Protein AF-A0A7C7RPW0-F1 (afdb_monomer)

Foldseek 3Di:
DDDDDDPDDDDDDDPVVPDDVVVVVVVVVCVVLLVVLLVVVCVVQVVQDKDKPVRSCVSPVVSVVSVVVCVVVVWDKDWDDPDPPIIIIHTDD

Sequence (93 aa):
MGRDIEKKGRIMTDLTPYLEDDHIRVFLAERERFNRKAKQILEILKDGDWHTNIELSKITIRYGARLYELRKAGLRIDKAYLGEGVWAYRLIR

Radius of gyration: 19.02 Å; Cα contacts (8 Å, |Δi|>4): 79; chains: 1; bounding box: 34×38×52 Å

Mean predicted aligned error: 11.62 Å

Nearest PDB structures (foldseek):
  6jmi-assembly2_C  TM=6.169E-01  e=5.294E-01  Mycobacterium tuberculosis H37Rv
  2bby-assembly1_A  TM=5.903E-01  e=7.840E-01  Homo sapiens
  7zw0-assembly1_sh  TM=4.813E-01  e=2.719E+00  Saccharomyces cerevisiae W303
  8tpn-assembly1_A  TM=5.257E-01  e=3.099E+00  Fusarium vanettenii 77-13-4
  6qmb-assembly1_A  TM=5.177E-01  e=6.796E+00  Fusarium vanettenii 77-13-4

Solvent-accessible surface area (backbone atoms only — not comparable to full-atom values): 5739 Å² total; per-residue (Å²): 140,78,90,82,89,76,90,70,91,73,78,98,75,84,71,76,91,75,60,57,71,63,59,56,50,50,51,52,52,46,53,50,52,53,50,52,51,34,50,54,53,49,63,60,29,65,79,50,50,77,44,38,52,70,63,45,37,75,80,35,86,62,38,69,63,32,55,50,50,45,39,74,74,71,47,47,66,51,76,46,80,76,53,98,91,41,36,30,34,23,44,54,132

Secondary structure (DSSP, 8-state):
---------------TTS--HHHHHHHHHHHHHHHHHHHHHHHHHTT---EEHHHHHHH-TTHHHHHHHHHHTT-EEEEEEEETTEEEEEEE-

Structure (mmCIF, N/CA/C/O backbone):
data_AF-A0A7C7RPW0-F1
#
_entry.id   AF-A0A7C7RPW0-F1
#
loop_
_atom_site.group_PDB
_atom_site.id
_atom_site.type_symbol
_atom_site.label_atom_id
_atom_site.label_alt_id
_atom_site.label_comp_id
_atom_site.label_asym_id
_atom_site.label_entity_id
_atom_site.label_seq_id
_atom_site.pdbx_PDB_ins_code
_atom_site.Cartn_x
_atom_site.Cartn_y
_atom_site.Cartn_z
_atom_site.occupancy
_atom_site.B_iso_or_equiv
_atom_site.auth_seq_id
_atom_site.auth_comp_id
_atom_site.auth_asym_id
_atom_site.auth_atom_id
_atom_site.pdbx_PDB_model_num
ATOM 1 N N . MET A 1 1 ? 24.022 -5.263 40.873 1.00 39.38 1 MET A N 1
ATOM 2 C CA . MET A 1 1 ? 23.148 -6.451 40.724 1.00 39.38 1 MET A CA 1
ATOM 3 C C . MET A 1 1 ? 21.808 -6.088 41.335 1.00 39.38 1 MET A C 1
ATOM 5 O O . MET A 1 1 ? 21.831 -5.651 42.466 1.00 39.38 1 MET A O 1
ATOM 9 N N . GLY A 1 2 ? 20.647 -6.136 40.697 1.00 38.78 2 GLY A N 1
ATOM 10 C CA . GLY A 1 2 ? 20.239 -6.371 39.317 1.00 38.78 2 GLY A CA 1
ATOM 11 C C . GLY A 1 2 ? 18.996 -5.498 39.067 1.00 38.78 2 GLY A C 1
ATOM 12 O O . GLY A 1 2 ? 18.380 -5.013 40.011 1.00 38.78 2 GLY A O 1
ATOM 13 N N . ARG A 1 3 ? 18.701 -5.199 37.801 1.00 39.19 3 ARG A N 1
ATOM 14 C CA . ARG A 1 3 ? 17.563 -4.360 37.406 1.00 39.19 3 ARG A CA 1
ATOM 15 C C . ARG A 1 3 ? 16.297 -5.211 37.405 1.00 39.19 3 ARG A C 1
ATOM 17 O O . ARG A 1 3 ? 16.177 -6.076 36.543 1.00 39.19 3 ARG A O 1
ATOM 24 N N . ASP A 1 4 ? 15.385 -4.931 38.328 1.00 41.38 4 ASP A N 1
ATOM 25 C CA . ASP A 1 4 ? 14.028 -5.466 38.294 1.00 41.38 4 ASP A CA 1
ATOM 26 C C . ASP A 1 4 ? 13.147 -4.676 37.324 1.00 41.38 4 ASP A C 1
ATOM 28 O O . ASP A 1 4 ? 13.208 -3.449 37.202 1.00 41.38 4 ASP A O 1
ATOM 32 N N . ILE A 1 5 ? 12.373 -5.447 36.573 1.00 49.81 5 ILE A N 1
ATOM 33 C CA . ILE A 1 5 ? 11.573 -5.056 35.425 1.00 49.81 5 ILE A CA 1
ATOM 34 C C . ILE A 1 5 ? 10.156 -4.770 35.929 1.00 49.81 5 ILE A C 1
ATOM 36 O O . ILE A 1 5 ? 9.396 -5.693 36.185 1.00 49.81 5 ILE A O 1
ATOM 40 N N . GLU A 1 6 ? 9.758 -3.501 36.001 1.00 41.47 6 GLU A N 1
ATOM 41 C CA . GLU A 1 6 ? 8.340 -3.121 36.068 1.00 41.47 6 GLU A CA 1
ATOM 42 C C . GLU A 1 6 ? 8.080 -1.918 35.152 1.00 41.47 6 GLU A C 1
ATOM 44 O O . GLU A 1 6 ? 8.085 -0.763 35.575 1.00 41.47 6 GLU A O 1
ATOM 49 N N . LYS A 1 7 ? 7.801 -2.164 33.865 1.00 45.59 7 LYS A N 1
ATOM 50 C CA . LYS A 1 7 ? 7.075 -1.179 33.047 1.00 45.59 7 LYS A CA 1
ATOM 51 C C . LYS A 1 7 ? 5.577 -1.415 33.209 1.00 45.59 7 LYS A C 1
ATOM 53 O O . LYS A 1 7 ? 4.935 -2.065 32.390 1.00 45.59 7 LYS A O 1
ATOM 58 N N . LYS A 1 8 ? 5.050 -0.868 34.306 1.00 41.38 8 LYS A N 1
ATOM 59 C CA . LYS A 1 8 ? 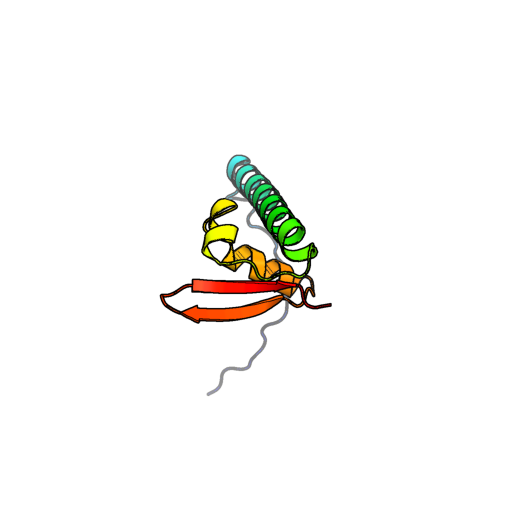3.619 -0.667 34.548 1.00 41.38 8 LYS A CA 1
ATOM 60 C C . LYS A 1 8 ? 3.049 0.285 33.497 1.00 41.38 8 LYS A C 1
ATOM 62 O O . LYS A 1 8 ? 3.621 1.341 33.230 1.00 41.38 8 LYS A O 1
ATOM 67 N N . GLY A 1 9 ? 1.900 -0.077 32.930 1.00 50.16 9 GLY A N 1
ATOM 68 C CA . GLY A 1 9 ? 1.074 0.856 32.179 1.00 50.16 9 GLY A CA 1
ATOM 69 C C . GLY A 1 9 ? 0.731 2.071 33.042 1.00 50.16 9 GLY A C 1
ATOM 70 O O . GLY A 1 9 ? 0.183 1.933 34.134 1.00 50.16 9 GLY A O 1
ATOM 71 N N . ARG A 1 10 ? 1.059 3.265 32.544 1.00 41.72 10 ARG A N 1
ATOM 72 C CA . ARG A 1 10 ? 0.528 4.535 33.041 1.00 41.72 10 ARG A CA 1
ATOM 73 C C . ARG A 1 10 ? 0.445 5.528 31.883 1.00 41.72 10 ARG A C 1
ATOM 75 O O . ARG A 1 10 ? 1.440 6.094 31.458 1.00 41.72 10 ARG A O 1
ATOM 82 N N . ILE A 1 11 ? -0.755 5.573 31.313 1.00 45.38 11 ILE A N 1
ATOM 83 C CA . ILE A 1 11 ? -1.542 6.764 30.974 1.00 45.38 11 ILE A CA 1
ATOM 84 C C . ILE A 1 11 ? -0.750 7.963 30.418 1.00 45.38 11 ILE A C 1
ATOM 86 O O . ILE A 1 11 ? -0.020 8.643 31.133 1.00 45.38 11 ILE A O 1
ATOM 90 N N . MET A 1 12 ? -1.020 8.253 29.138 1.00 50.59 12 MET A N 1
ATOM 91 C CA . MET A 1 12 ? -0.988 9.597 28.553 1.00 50.59 12 MET A CA 1
ATOM 92 C C . MET A 1 12 ? -1.709 10.576 29.483 1.00 50.59 12 MET A C 1
ATOM 94 O O . MET A 1 12 ? -2.935 10.625 29.474 1.00 50.59 12 MET A O 1
ATOM 98 N N . THR A 1 13 ? -0.979 11.373 30.247 1.00 52.38 13 THR A N 1
ATOM 99 C CA . THR A 1 13 ? -1.545 12.570 30.867 1.00 52.38 13 THR A CA 1
ATOM 100 C C . THR A 1 13 ? -0.504 13.669 30.832 1.00 52.38 13 THR A C 1
ATOM 102 O O . THR A 1 13 ? 0.560 13.539 31.429 1.00 52.38 13 THR A O 1
ATOM 105 N N . ASP A 1 14 ? -0.897 14.733 30.136 1.00 52.94 14 ASP A N 1
ATOM 106 C CA . ASP A 1 14 ? -0.371 16.091 30.211 1.00 52.94 14 ASP A CA 1
ATOM 107 C C . ASP A 1 14 ? 0.818 16.463 29.297 1.00 52.94 14 ASP A C 1
ATOM 109 O O . ASP A 1 14 ? 1.939 16.710 29.730 1.00 52.94 14 ASP A O 1
ATOM 113 N N . LEU A 1 15 ? 0.537 16.555 27.988 1.00 52.03 15 LEU A N 1
ATOM 114 C CA . LEU A 1 15 ? 1.315 17.379 27.039 1.00 52.03 15 LEU A CA 1
ATOM 115 C C . LEU A 1 15 ? 0.674 18.764 26.829 1.00 52.03 15 LEU A C 1
ATOM 117 O O . LEU A 1 15 ? 1.005 19.478 25.882 1.00 52.03 15 LEU A O 1
ATOM 121 N N . THR A 1 16 ? -0.251 19.149 27.705 1.00 51.75 16 THR A N 1
ATOM 122 C CA . THR A 1 16 ? -1.063 20.358 27.572 1.00 51.75 16 THR A CA 1
ATOM 123 C C . THR A 1 16 ? -0.303 21.697 27.672 1.00 51.75 16 THR A C 1
ATOM 125 O O . THR A 1 16 ? -0.912 22.692 27.292 1.00 51.75 16 THR A O 1
ATOM 128 N N . PRO A 1 17 ? 0.999 21.803 28.043 1.00 50.53 17 PRO A N 1
ATOM 129 C CA . PRO A 1 17 ? 1.701 23.088 27.934 1.00 50.53 17 PRO A CA 1
ATOM 130 C C . PRO A 1 17 ? 2.307 23.387 26.549 1.00 50.53 17 PRO A C 1
ATOM 132 O O . PRO A 1 17 ? 2.762 24.506 26.342 1.00 50.53 17 PRO A O 1
ATOM 135 N N . TYR A 1 18 ? 2.357 22.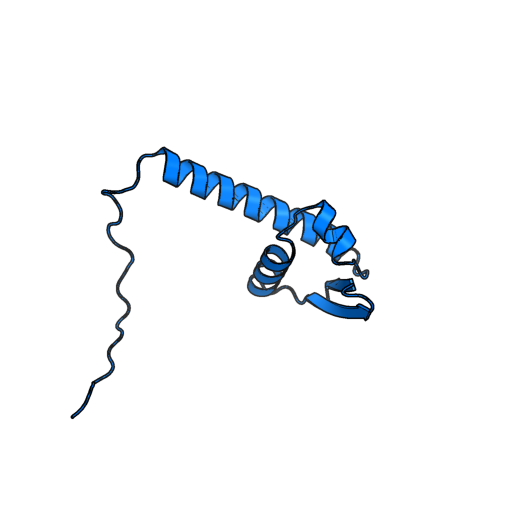427 25.610 1.00 50.94 18 TYR A N 1
ATOM 136 C CA . TYR A 1 18 ? 3.078 22.581 24.324 1.00 50.94 18 TYR A CA 1
ATOM 137 C C . TYR A 1 18 ? 2.185 22.584 23.076 1.00 50.94 18 TYR A C 1
ATOM 139 O O . TYR A 1 18 ? 2.683 22.509 21.952 1.00 50.94 18 TYR A O 1
ATOM 147 N N . LEU A 1 19 ? 0.867 22.614 23.251 1.00 49.81 19 LEU A N 1
ATOM 148 C CA . LEU A 1 19 ? -0.080 22.513 22.149 1.00 49.81 19 LEU A CA 1
ATOM 149 C C . LEU A 1 19 ? -0.760 23.861 21.940 1.00 49.81 19 LEU A C 1
ATOM 151 O O . LEU A 1 19 ? -1.885 24.078 22.379 1.00 49.81 19 LEU A O 1
ATOM 155 N N . GLU A 1 20 ? -0.073 24.759 21.240 1.00 57.12 20 GLU A N 1
ATOM 156 C CA . GLU A 1 20 ? -0.784 25.781 20.479 1.00 57.12 20 GLU A CA 1
ATOM 157 C C . GLU A 1 20 ? -1.766 25.064 19.533 1.00 57.12 20 GLU A C 1
ATOM 159 O O . GLU A 1 20 ? -1.421 24.047 18.917 1.00 57.12 20 GLU A O 1
ATOM 164 N N . ASP A 1 21 ? -3.004 25.563 19.456 1.00 59.38 21 ASP A N 1
ATOM 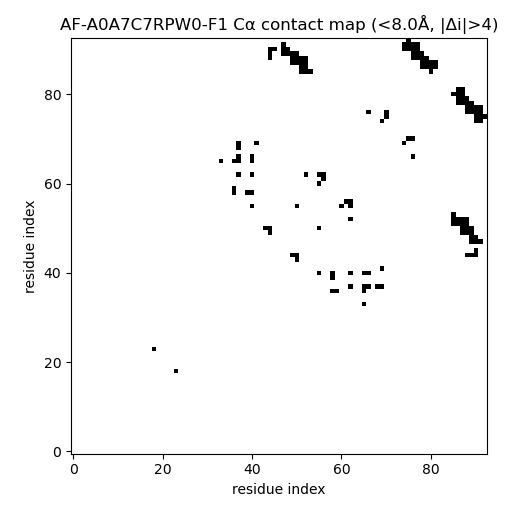165 C CA . ASP A 1 21 ? -4.135 24.969 18.723 1.00 59.38 21 ASP A CA 1
ATOM 166 C C . ASP A 1 21 ? -3.778 24.516 17.295 1.00 59.38 21 ASP A C 1
ATOM 168 O O . ASP A 1 21 ? -4.346 23.554 16.767 1.00 59.38 21 ASP A O 1
ATOM 172 N N . ASP A 1 22 ? -2.798 25.164 16.671 1.00 61.41 22 ASP A N 1
ATOM 173 C CA . ASP A 1 22 ? -2.347 24.873 15.317 1.00 61.41 22 ASP A CA 1
ATOM 174 C C . ASP A 1 22 ? -1.644 23.518 15.182 1.00 61.41 22 ASP A C 1
ATOM 176 O O . ASP A 1 22 ? -1.853 22.829 14.184 1.00 61.41 22 ASP A O 1
ATOM 180 N N . HIS A 1 23 ? -0.896 23.049 16.183 1.00 60.91 23 HIS A N 1
ATOM 181 C CA . HIS A 1 23 ? -0.230 21.741 16.106 1.00 60.91 23 HIS A CA 1
ATOM 182 C C . HIS A 1 23 ? -1.235 20.589 16.191 1.00 60.91 23 HIS A C 1
ATOM 184 O O . HIS A 1 23 ? -1.124 19.608 15.450 1.00 60.91 23 HIS A O 1
ATOM 190 N N . ILE A 1 24 ? -2.256 20.720 17.048 1.00 66.44 24 ILE A N 1
ATOM 191 C CA . ILE A 1 24 ? -3.354 19.748 17.126 1.00 66.44 24 ILE A CA 1
ATOM 192 C C . ILE A 1 24 ? -4.147 19.762 15.818 1.00 66.44 24 ILE A C 1
ATOM 194 O O . ILE A 1 24 ? -4.441 18.698 15.272 1.00 66.44 24 ILE A O 1
ATOM 198 N N . ARG A 1 25 ? -4.464 20.942 15.273 1.00 63.09 25 ARG A N 1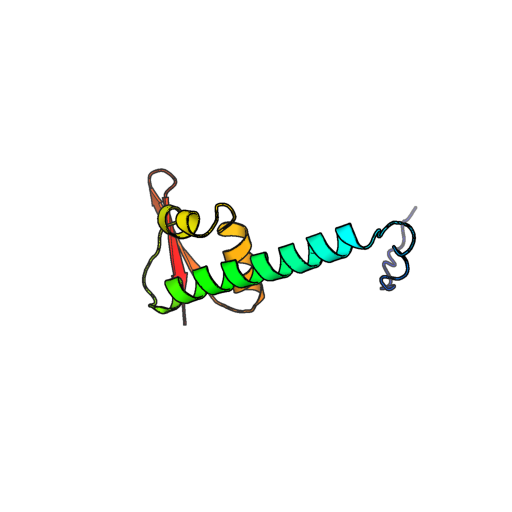
ATOM 199 C CA . ARG A 1 25 ? -5.183 21.076 13.996 1.00 63.09 25 ARG A CA 1
ATOM 200 C C . ARG A 1 25 ? -4.410 20.468 12.832 1.00 63.09 25 ARG A C 1
ATOM 202 O O . ARG A 1 25 ? -4.997 19.715 12.056 1.00 63.09 25 ARG A O 1
ATOM 209 N N . VAL A 1 26 ? -3.108 20.740 12.730 1.00 69.06 26 VAL A N 1
ATOM 210 C CA . VAL A 1 26 ? -2.228 20.132 11.723 1.00 69.06 26 VAL A CA 1
ATOM 211 C C . VAL A 1 26 ? -2.206 18.619 11.899 1.00 69.06 26 VAL A C 1
ATOM 213 O O . VAL A 1 26 ? -2.462 17.909 10.932 1.00 69.06 26 VAL A O 1
ATOM 216 N N . PHE A 1 27 ? -2.027 18.111 13.120 1.00 63.94 27 PHE A N 1
ATOM 217 C CA . PHE A 1 27 ? -2.038 16.673 13.394 1.00 63.94 27 PHE A CA 1
ATOM 218 C C . PHE A 1 27 ? -3.370 16.000 13.025 1.00 63.94 27 PHE A C 1
ATOM 220 O O . PHE A 1 27 ? -3.379 14.931 12.411 1.00 63.94 27 PHE A O 1
ATOM 227 N N . LEU A 1 28 ? -4.510 16.608 13.366 1.00 65.69 28 LEU A N 1
ATOM 228 C CA . LEU A 1 28 ? -5.834 16.089 13.011 1.00 65.69 28 LEU A CA 1
ATOM 229 C C . LEU A 1 28 ? -6.060 16.123 11.495 1.00 65.69 28 LEU A C 1
ATOM 231 O O . LEU A 1 28 ? -6.499 15.126 10.923 1.00 65.69 28 LEU A O 1
ATOM 235 N N . ALA A 1 29 ? -5.693 17.217 10.826 1.00 65.81 29 ALA A N 1
ATOM 236 C CA . ALA A 1 29 ? -5.785 17.339 9.374 1.00 65.81 29 ALA A CA 1
ATOM 237 C C . ALA A 1 29 ? -4.851 16.354 8.653 1.00 65.81 29 ALA A C 1
ATOM 239 O O . ALA A 1 29 ? -5.229 15.759 7.638 1.00 65.81 29 ALA A O 1
ATOM 240 N N . GLU A 1 30 ? -3.646 16.137 9.181 1.00 65.06 30 GLU A N 1
ATOM 241 C CA . GLU A 1 30 ? -2.726 15.110 8.713 1.00 65.06 30 GLU A CA 1
ATOM 242 C C . GLU A 1 30 ? -3.344 13.732 8.892 1.00 65.06 30 GLU A C 1
ATOM 244 O O . GLU A 1 30 ? -3.406 13.005 7.908 1.00 6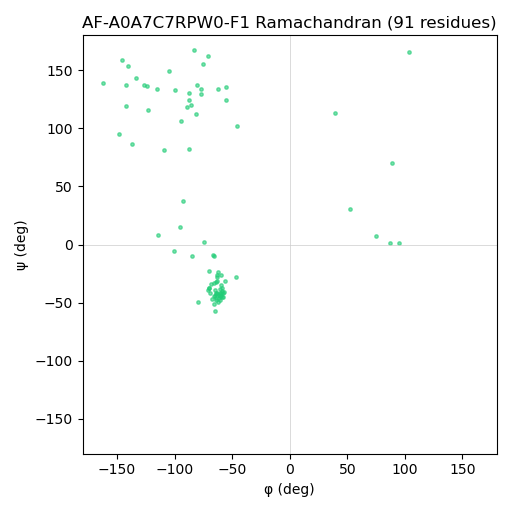5.06 30 GLU A O 1
ATOM 249 N N . ARG A 1 31 ? -3.886 13.391 10.071 1.00 65.88 31 ARG A N 1
ATOM 250 C CA . ARG A 1 31 ? -4.597 12.120 10.312 1.00 65.88 31 ARG A CA 1
ATOM 251 C C . ARG A 1 31 ? -5.780 11.922 9.367 1.00 65.88 31 ARG A C 1
ATOM 253 O O . ARG A 1 31 ? -5.970 10.822 8.849 1.00 65.88 31 ARG A O 1
ATOM 260 N N . GLU A 1 32 ? -6.555 12.962 9.082 1.00 71.81 32 GLU A N 1
ATOM 261 C CA . GLU A 1 32 ? -7.644 12.876 8.111 1.00 71.81 32 GLU A CA 1
ATOM 262 C C . GLU A 1 32 ? -7.138 12.621 6.691 1.00 71.81 32 GLU A C 1
ATOM 264 O O . GLU A 1 32 ? -7.601 11.692 6.024 1.00 71.81 32 GLU A O 1
ATOM 269 N N . ARG A 1 33 ? -6.171 13.412 6.208 1.00 64.12 33 ARG A N 1
ATOM 270 C CA . ARG A 1 33 ? -5.556 13.211 4.883 1.00 64.12 33 ARG A CA 1
ATOM 271 C C . ARG A 1 33 ? -4.920 11.825 4.787 1.00 64.12 33 ARG A C 1
ATOM 273 O O . ARG A 1 33 ? -5.054 11.142 3.772 1.00 64.12 33 ARG A O 1
ATOM 280 N N . PHE A 1 34 ? -4.277 11.401 5.866 1.00 68.69 34 PHE A N 1
ATOM 281 C CA . PHE A 1 34 ? -3.641 10.107 6.057 1.00 68.69 34 PHE A CA 1
ATOM 282 C C . PHE A 1 34 ? -4.660 8.967 5.876 1.00 68.69 34 PHE A C 1
ATOM 284 O O . PHE A 1 34 ? -4.389 8.029 5.117 1.00 68.69 34 PHE A O 1
ATOM 291 N N . ASN A 1 35 ? -5.848 9.097 6.475 1.00 80.81 35 ASN A N 1
ATOM 292 C CA . ASN A 1 35 ? -6.960 8.153 6.340 1.00 80.81 35 ASN A CA 1
ATOM 293 C C . ASN A 1 35 ? -7.575 8.167 4.933 1.00 80.81 35 ASN A C 1
ATOM 295 O O . ASN A 1 35 ? -7.826 7.107 4.359 1.00 80.81 35 ASN A O 1
ATOM 299 N N . ARG A 1 36 ? -7.753 9.349 4.323 1.00 89.62 36 ARG A N 1
ATOM 300 C CA . ARG A 1 36 ? -8.277 9.472 2.948 1.00 89.62 36 ARG A CA 1
ATOM 301 C C . ARG A 1 36 ? -7.374 8.768 1.934 1.00 89.62 36 ARG A C 1
ATOM 303 O O . ARG A 1 36 ? -7.869 8.072 1.054 1.00 89.62 36 ARG A O 1
ATOM 310 N N . LYS A 1 37 ? -6.051 8.895 2.076 1.00 92.62 37 LYS A N 1
ATOM 311 C CA . LYS A 1 37 ? -5.077 8.252 1.178 1.00 92.62 37 LYS A CA 1
ATOM 312 C C . LYS A 1 37 ? -5.025 6.734 1.341 1.00 92.62 37 LYS A C 1
ATOM 314 O O . LYS A 1 37 ? -4.911 6.030 0.343 1.00 92.62 37 LYS A O 1
ATOM 319 N N . ALA A 1 38 ? -5.149 6.225 2.569 1.00 92.25 38 ALA A N 1
ATOM 320 C CA . ALA A 1 38 ? -5.279 4.786 2.801 1.00 92.25 38 ALA A CA 1
ATOM 321 C C . ALA A 1 38 ? -6.559 4.228 2.159 1.00 92.25 38 ALA A C 1
ATOM 323 O O . ALA A 1 38 ? -6.502 3.200 1.492 1.00 92.25 38 ALA A O 1
ATOM 324 N N . LYS A 1 39 ? -7.680 4.955 2.273 1.00 93.12 39 LYS A N 1
ATOM 325 C CA . LYS A 1 39 ? -8.937 4.599 1.607 1.00 93.12 39 LYS A CA 1
ATOM 326 C C . LYS A 1 39 ? -8.796 4.575 0.082 1.00 93.12 39 LYS A C 1
ATOM 328 O O . LYS A 1 39 ? -9.234 3.618 -0.533 1.00 93.12 39 LYS A O 1
ATOM 333 N N . GLN A 1 40 ? -8.143 5.572 -0.520 1.00 95.38 40 GLN A N 1
ATOM 334 C CA . GLN A 1 40 ? -7.900 5.601 -1.972 1.00 95.38 40 GLN A CA 1
ATOM 335 C C . GLN A 1 40 ? -7.087 4.395 -2.457 1.00 95.38 40 GLN A C 1
ATOM 337 O O . GLN A 1 40 ? -7.442 3.796 -3.464 1.00 95.38 40 GLN A O 1
ATOM 342 N N . ILE A 1 41 ? -6.032 4.015 -1.731 1.00 95.62 41 ILE A N 1
ATOM 343 C CA . ILE A 1 41 ? -5.263 2.806 -2.060 1.00 95.62 41 ILE A CA 1
ATOM 344 C C . ILE A 1 41 ? -6.126 1.555 -1.911 1.00 95.62 41 ILE A C 1
ATOM 346 O O . ILE A 1 41 ? -6.072 0.682 -2.767 1.00 95.62 41 ILE A O 1
ATOM 350 N N . LEU A 1 42 ? -6.943 1.474 -0.860 1.00 94.81 42 LEU A N 1
ATOM 351 C CA . LEU A 1 42 ? -7.849 0.347 -0.680 1.00 94.81 42 LEU A CA 1
ATOM 352 C C . LEU A 1 42 ? -8.863 0.232 -1.826 1.00 94.81 42 LEU A C 1
ATOM 354 O O . LEU A 1 42 ? -9.087 -0.876 -2.288 1.00 94.81 42 LEU A O 1
ATOM 358 N N . GLU A 1 43 ? -9.458 1.335 -2.289 1.00 95.00 43 GLU A N 1
ATOM 359 C CA . GLU A 1 43 ? -10.396 1.293 -3.422 1.00 95.00 43 GLU A CA 1
ATOM 360 C C . GLU A 1 43 ? -9.748 0.753 -4.701 1.00 95.00 43 GLU A C 1
ATOM 362 O O . GLU A 1 43 ? -10.416 0.030 -5.429 1.00 95.00 43 GLU A O 1
ATOM 367 N N . ILE A 1 44 ? -8.463 1.044 -4.942 1.00 95.00 44 ILE A N 1
ATOM 368 C CA . ILE A 1 44 ? -7.717 0.434 -6.050 1.00 95.00 44 ILE A CA 1
ATOM 369 C C . ILE A 1 44 ? -7.578 -1.071 -5.818 1.00 95.00 44 ILE A C 1
ATOM 371 O O . ILE A 1 44 ? -8.079 -1.855 -6.602 1.00 95.00 44 ILE A O 1
ATOM 375 N N . LEU A 1 45 ? -6.999 -1.484 -4.686 1.00 94.94 45 LEU A N 1
ATOM 376 C CA . LEU A 1 45 ? -6.699 -2.900 -4.428 1.00 94.94 45 LEU A CA 1
ATOM 377 C C . LEU A 1 45 ? -7.941 -3.807 -4.298 1.00 94.94 45 LEU A C 1
ATOM 379 O O . LEU A 1 45 ? -7.796 -5.024 -4.183 1.00 94.94 45 LEU A O 1
ATOM 383 N N . LYS A 1 46 ? -9.153 -3.242 -4.218 1.00 93.50 46 LYS A N 1
ATOM 384 C CA . LYS A 1 46 ? -10.409 -3.993 -4.055 1.00 93.50 46 LYS A CA 1
ATOM 385 C C . LYS A 1 46 ? -10.807 -4.799 -5.287 1.00 93.50 46 LYS A C 1
ATOM 387 O O . LYS A 1 46 ? -11.582 -5.748 -5.121 1.00 93.50 46 LYS A O 1
ATOM 392 N N . ASP A 1 47 ? -10.323 -4.426 -6.470 1.00 92.88 47 ASP A N 1
ATOM 393 C CA . ASP A 1 47 ? -10.532 -5.206 -7.695 1.00 92.88 47 ASP A CA 1
ATOM 394 C C . ASP A 1 47 ? -9.902 -6.609 -7.597 1.00 92.88 47 ASP A C 1
ATOM 396 O O . ASP A 1 47 ? -10.411 -7.555 -8.193 1.00 92.88 47 ASP A O 1
ATOM 400 N N . GLY A 1 48 ? -8.902 -6.772 -6.722 1.00 90.25 48 GLY A N 1
ATOM 401 C CA . GLY A 1 48 ? -8.185 -8.023 -6.490 1.00 90.25 48 GLY A CA 1
ATOM 402 C C . GLY A 1 48 ? -6.999 -8.221 -7.434 1.00 90.25 48 GLY A C 1
ATOM 403 O O . GLY A 1 48 ? -6.303 -9.236 -7.316 1.00 90.25 48 GLY A O 1
ATOM 404 N N . ASP A 1 49 ? -6.745 -7.257 -8.316 1.00 96.31 49 ASP A N 1
ATOM 405 C CA . ASP A 1 49 ? -5.645 -7.280 -9.263 1.00 96.31 49 ASP A CA 1
ATOM 406 C C . ASP A 1 49 ? -4.340 -6.784 -8.623 1.00 96.31 49 ASP A C 1
ATOM 408 O O . ASP A 1 49 ? -4.272 -6.285 -7.493 1.00 96.31 49 ASP A O 1
ATOM 412 N N . TRP A 1 50 ? -3.245 -7.015 -9.342 1.00 97.62 50 TRP A N 1
ATOM 413 C CA . TRP A 1 50 ? -1.910 -6.610 -8.928 1.00 97.62 50 TRP A CA 1
ATOM 414 C C . TRP A 1 50 ? -1.631 -5.168 -9.348 1.00 97.62 50 TRP A C 1
ATOM 416 O O . TRP A 1 50 ? -1.562 -4.871 -10.536 1.00 97.62 50 TRP A O 1
ATOM 426 N N . HIS A 1 51 ? -1.354 -4.303 -8.372 1.00 97.94 51 HIS A N 1
ATOM 427 C CA . HIS A 1 51 ? -0.973 -2.911 -8.602 1.00 97.94 51 HIS A CA 1
ATOM 428 C C . HIS A 1 51 ? 0.447 -2.623 -8.147 1.00 97.94 51 HIS A C 1
ATOM 430 O O . HIS A 1 51 ? 0.863 -2.963 -7.038 1.00 97.94 51 HIS A O 1
ATOM 436 N N . THR A 1 52 ? 1.195 -1.944 -9.000 1.00 98.06 52 THR A N 1
ATOM 437 C CA . THR A 1 52 ? 2.601 -1.619 -8.789 1.00 98.06 52 THR A CA 1
ATOM 438 C C . THR A 1 52 ? 2.801 -0.489 -7.780 1.00 98.06 52 THR A C 1
ATOM 440 O O . THR A 1 52 ? 1.967 0.401 -7.603 1.00 98.06 52 THR A O 1
ATOM 443 N N . ASN A 1 53 ? 3.974 -0.453 -7.151 1.00 96.69 53 ASN A N 1
ATOM 444 C CA . ASN A 1 53 ? 4.434 0.676 -6.348 1.00 96.69 53 ASN A CA 1
ATOM 445 C C . ASN A 1 53 ? 4.439 1.992 -7.141 1.00 96.69 53 ASN A C 1
ATOM 447 O O . ASN A 1 53 ? 4.181 3.044 -6.559 1.00 96.69 53 ASN A O 1
ATOM 451 N N . ILE A 1 54 ? 4.678 1.937 -8.454 1.00 96.62 54 ILE A N 1
ATOM 452 C CA . ILE A 1 54 ? 4.605 3.093 -9.353 1.00 96.62 54 ILE A CA 1
ATOM 453 C C . ILE A 1 54 ? 3.168 3.624 -9.418 1.00 96.62 54 ILE A C 1
ATOM 455 O O . ILE A 1 54 ? 2.952 4.820 -9.229 1.00 96.62 54 ILE A O 1
ATOM 459 N N . GLU A 1 55 ? 2.169 2.763 -9.603 1.00 95.88 55 GLU A N 1
ATOM 460 C CA . GLU A 1 55 ? 0.756 3.167 -9.602 1.00 95.88 55 GLU A CA 1
ATOM 461 C C . GLU A 1 55 ? 0.317 3.715 -8.245 1.00 95.88 55 GLU A C 1
ATOM 463 O O . GLU A 1 55 ? -0.265 4.798 -8.178 1.00 95.88 55 GLU A O 1
ATOM 468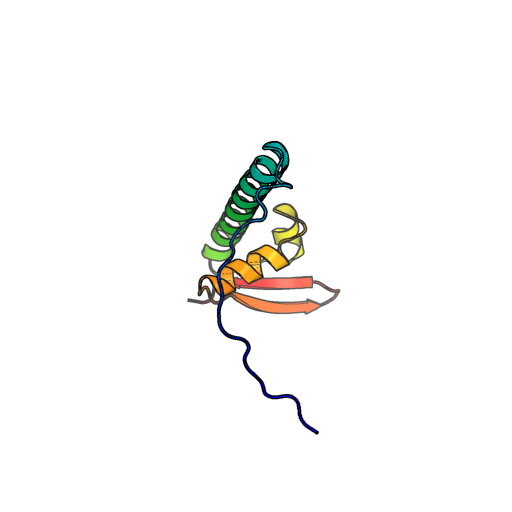 N N . LEU A 1 56 ? 0.667 3.032 -7.150 1.00 95.94 56 LEU A N 1
ATOM 469 C CA . LEU A 1 56 ? 0.325 3.491 -5.802 1.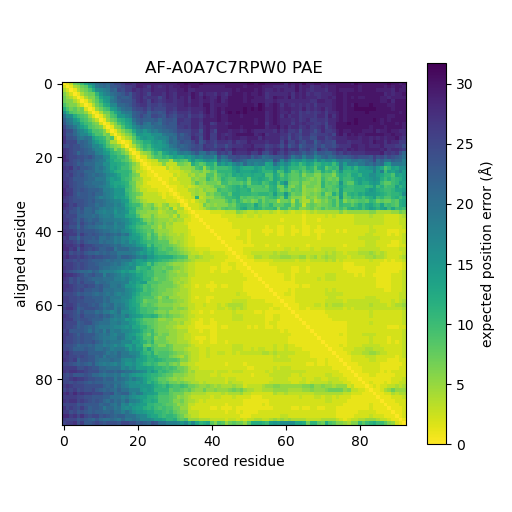00 95.94 56 LEU A CA 1
ATOM 470 C C . LEU A 1 56 ? 0.997 4.829 -5.453 1.00 95.94 56 LEU A C 1
ATOM 472 O O . LEU A 1 56 ? 0.406 5.657 -4.751 1.00 95.94 56 LEU A O 1
ATOM 476 N N . SER A 1 57 ? 2.203 5.081 -5.973 1.00 96.31 57 SER A N 1
ATOM 477 C CA . SER A 1 57 ? 2.916 6.346 -5.766 1.00 96.31 57 SER A CA 1
ATOM 478 C C . SER A 1 57 ? 2.187 7.555 -6.363 1.00 96.31 57 SER A C 1
ATOM 480 O O . SER A 1 57 ? 2.293 8.649 -5.805 1.00 96.31 57 SER A O 1
ATOM 482 N N . LYS A 1 58 ? 1.360 7.356 -7.407 1.00 95.62 58 LYS A N 1
ATOM 483 C CA . LYS A 1 58 ? 0.509 8.412 -7.990 1.00 95.62 58 LYS A CA 1
ATOM 484 C C . LYS A 1 58 ? -0.530 8.932 -6.990 1.00 95.62 58 LYS A C 1
ATOM 486 O O . LYS A 1 58 ? -0.931 10.089 -7.068 1.00 95.62 58 LYS A O 1
ATOM 491 N N . ILE A 1 59 ? -0.953 8.109 -6.023 1.00 93.62 59 ILE A N 1
ATOM 492 C CA . ILE A 1 59 ? -1.846 8.544 -4.936 1.00 93.62 59 ILE A CA 1
ATOM 493 C C . ILE A 1 59 ? -1.061 9.292 -3.857 1.00 93.62 59 ILE A C 1
ATOM 495 O O . ILE A 1 59 ? -1.500 10.347 -3.374 1.00 93.62 59 ILE A O 1
ATOM 499 N N . THR A 1 60 ? 0.047 8.697 -3.408 1.00 93.62 60 THR A N 1
ATOM 500 C CA . THR A 1 60 ? 0.948 9.260 -2.399 1.00 93.62 60 THR A CA 1
ATOM 501 C C . THR A 1 60 ? 2.309 8.573 -2.424 1.00 93.62 60 THR A C 1
ATOM 503 O O . THR A 1 60 ? 2.404 7.348 -2.447 1.00 93.62 60 THR A O 1
ATOM 506 N N . ILE A 1 61 ? 3.376 9.361 -2.280 1.00 93.25 61 ILE A N 1
ATOM 507 C CA . ILE A 1 61 ? 4.747 8.851 -2.131 1.00 93.25 61 ILE A CA 1
ATOM 508 C C . ILE A 1 61 ? 4.904 7.945 -0.897 1.00 93.25 61 ILE A C 1
ATOM 510 O O . ILE A 1 61 ? 5.743 7.052 -0.875 1.00 93.25 61 ILE A O 1
ATOM 514 N N . ARG A 1 62 ? 4.063 8.131 0.134 1.00 92.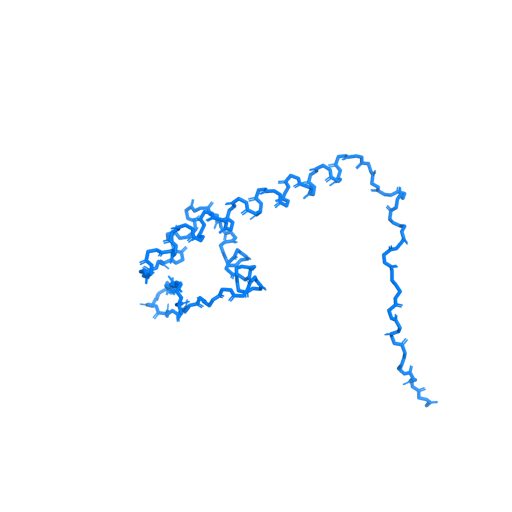69 62 ARG A N 1
ATOM 515 C CA . ARG A 1 62 ? 4.062 7.321 1.364 1.00 92.69 62 ARG A CA 1
ATOM 516 C C . ARG A 1 62 ? 3.080 6.147 1.277 1.00 92.69 62 ARG A C 1
ATOM 518 O O . ARG A 1 62 ? 2.424 5.824 2.275 1.00 92.69 62 ARG A O 1
ATOM 525 N N . TYR A 1 63 ? 2.954 5.517 0.106 1.00 94.69 63 TYR A N 1
ATOM 526 C CA . TYR A 1 63 ? 2.066 4.366 -0.102 1.00 94.69 63 TYR A CA 1
ATOM 527 C C . TYR A 1 63 ? 2.425 3.199 0.827 1.00 94.69 63 TYR A C 1
ATOM 529 O O . TYR A 1 63 ? 1.529 2.584 1.395 1.00 94.69 63 TYR A O 1
ATOM 537 N N . GLY A 1 64 ? 3.716 2.961 1.094 1.00 94.94 64 GLY A N 1
ATOM 538 C CA . GLY A 1 64 ? 4.161 1.916 2.023 1.00 94.94 64 GLY A CA 1
ATOM 539 C C . GLY A 1 64 ? 3.582 2.081 3.432 1.00 94.94 64 GLY A C 1
ATOM 540 O O . GLY A 1 64 ? 3.086 1.119 4.016 1.00 94.94 64 GLY A O 1
ATOM 541 N N . ALA A 1 65 ? 3.535 3.319 3.939 1.00 94.44 65 ALA A N 1
ATOM 542 C CA . ALA A 1 65 ? 2.895 3.621 5.218 1.00 94.44 65 ALA A CA 1
ATOM 543 C C . ALA A 1 65 ? 1.375 3.385 5.176 1.00 94.44 65 ALA A C 1
ATOM 545 O O . ALA A 1 65 ? 0.801 2.958 6.169 1.00 94.44 65 ALA A O 1
ATOM 546 N N . ARG A 1 66 ? 0.710 3.612 4.031 1.00 94.62 66 ARG A N 1
ATOM 547 C CA . ARG A 1 66 ? -0.722 3.293 3.883 1.00 94.62 66 ARG A CA 1
ATOM 548 C C . ARG A 1 66 ? -0.966 1.789 3.915 1.00 94.62 66 ARG A C 1
ATOM 550 O O . ARG A 1 66 ? -1.858 1.337 4.619 1.00 94.62 66 ARG A O 1
ATOM 557 N N . LEU A 1 67 ? -0.169 1.025 3.167 1.00 94.94 67 LEU A N 1
ATOM 558 C CA . LEU A 1 67 ? -0.270 -0.434 3.109 1.00 94.94 67 LEU A CA 1
ATOM 559 C C . LEU A 1 67 ? -0.044 -1.058 4.489 1.00 94.94 67 LEU A C 1
ATOM 561 O O . LEU A 1 67 ? -0.729 -2.011 4.849 1.00 94.94 67 LEU A O 1
ATOM 565 N N . TYR A 1 68 ? 0.892 -0.515 5.273 1.00 94.06 68 TYR A N 1
ATOM 566 C CA . TYR A 1 68 ? 1.110 -0.939 6.656 1.00 94.06 68 TYR A CA 1
ATOM 567 C C . TYR A 1 68 ? -0.146 -0.767 7.523 1.00 94.06 68 TYR A C 1
ATOM 569 O O . TYR A 1 68 ? -0.533 -1.688 8.235 1.00 94.06 68 TYR A O 1
ATOM 577 N N . GLU A 1 69 ? -0.827 0.370 7.418 1.00 89.94 69 GLU A N 1
ATOM 578 C CA . GLU A 1 69 ? -2.036 0.649 8.201 1.00 89.94 69 GLU A CA 1
ATOM 579 C C . GLU A 1 69 ? -3.225 -0.205 7.761 1.00 89.94 69 GLU A C 1
ATOM 581 O O . GLU A 1 69 ? -3.959 -0.710 8.606 1.00 89.94 69 GLU A O 1
ATOM 586 N N . LEU A 1 70 ? -3.374 -0.453 6.456 1.00 91.12 70 LEU A N 1
ATOM 587 C CA . LEU A 1 70 ? -4.371 -1.402 5.952 1.00 91.12 70 LEU A CA 1
ATOM 588 C C . LEU A 1 70 ? -4.130 -2.812 6.518 1.00 91.12 70 LEU A C 1
ATOM 590 O O . LEU A 1 70 ? -5.074 -3.459 6.968 1.00 91.12 70 LEU A O 1
ATOM 594 N N . ARG A 1 71 ? -2.869 -3.260 6.591 1.00 92.88 71 ARG A N 1
ATOM 595 C CA . ARG A 1 71 ? -2.510 -4.533 7.243 1.00 92.88 71 ARG A CA 1
ATOM 596 C C . ARG A 1 71 ? -2.817 -4.532 8.736 1.00 92.88 71 ARG A C 1
ATOM 598 O O . ARG A 1 71 ? -3.359 -5.505 9.249 1.00 92.88 71 ARG A O 1
ATOM 605 N N . LYS A 1 72 ? -2.518 -3.433 9.431 1.00 89.50 72 LYS A N 1
ATOM 606 C CA . LYS A 1 72 ? -2.839 -3.259 10.854 1.00 89.50 72 LYS A CA 1
ATOM 607 C C . LYS A 1 72 ? -4.350 -3.268 11.114 1.00 89.50 72 LYS A C 1
ATOM 609 O O . LYS A 1 72 ? -4.778 -3.750 12.155 1.00 89.50 72 LYS A O 1
ATOM 614 N N . ALA A 1 73 ? -5.150 -2.797 10.157 1.00 87.12 73 ALA A N 1
ATOM 615 C CA . ALA A 1 73 ? -6.609 -2.886 10.178 1.00 87.12 73 ALA A CA 1
ATOM 616 C C . ALA A 1 73 ? -7.149 -4.302 9.880 1.00 87.12 73 ALA A C 1
ATOM 618 O O . ALA A 1 73 ? -8.361 -4.492 9.842 1.00 87.12 73 ALA A O 1
ATOM 619 N N . GLY A 1 74 ? -6.275 -5.294 9.674 1.00 90.25 74 GLY A N 1
ATOM 620 C CA . GLY A 1 74 ? -6.642 -6.696 9.464 1.00 90.25 74 GLY A CA 1
ATOM 621 C C . GLY A 1 74 ? -6.752 -7.118 7.998 1.00 90.25 74 GLY A C 1
ATOM 622 O O . GLY A 1 74 ? -7.058 -8.277 7.728 1.00 90.25 74 GLY A O 1
ATOM 623 N N . LEU A 1 75 ? -6.481 -6.223 7.042 1.00 92.12 75 LEU A N 1
ATOM 624 C CA . LEU A 1 75 ? -6.520 -6.565 5.620 1.00 92.12 75 LEU A CA 1
ATOM 625 C C . LEU A 1 75 ? -5.264 -7.339 5.214 1.00 92.12 75 LEU A C 1
ATOM 627 O O . LEU A 1 75 ? -4.135 -6.945 5.518 1.00 92.12 75 LEU A O 1
ATOM 631 N N . ARG A 1 76 ? -5.442 -8.429 4.469 1.00 94.81 76 ARG A N 1
ATOM 632 C CA . ARG A 1 76 ? -4.325 -9.209 3.933 1.00 94.81 76 ARG A CA 1
ATOM 633 C C . ARG A 1 76 ? -3.927 -8.652 2.575 1.00 94.81 76 ARG A C 1
ATOM 635 O O . ARG A 1 76 ? -4.727 -8.640 1.651 1.00 94.81 76 ARG A O 1
ATOM 642 N N . ILE A 1 77 ? -2.692 -8.172 2.460 1.00 95.56 77 ILE A N 1
ATOM 643 C CA . ILE A 1 77 ? -2.167 -7.590 1.219 1.00 95.56 77 ILE A CA 1
ATOM 644 C C . ILE A 1 77 ? -0.911 -8.348 0.819 1.00 95.56 77 ILE A C 1
ATOM 646 O O . ILE A 1 77 ? 0.098 -8.279 1.535 1.00 95.56 77 ILE A O 1
ATOM 650 N N . ASP A 1 78 ? -0.991 -9.020 -0.325 1.00 96.88 78 ASP A N 1
ATOM 651 C CA . ASP A 1 78 ? 0.123 -9.740 -0.932 1.00 96.88 78 ASP A CA 1
ATOM 652 C C . ASP A 1 78 ? 1.173 -8.774 -1.481 1.00 96.88 78 ASP A C 1
ATOM 654 O O . ASP A 1 78 ? 0.897 -7.590 -1.707 1.00 96.88 78 ASP A O 1
ATOM 658 N N . LYS A 1 79 ? 2.380 -9.281 -1.726 1.00 96.75 79 LYS A N 1
ATOM 659 C CA . LYS A 1 79 ? 3.405 -8.540 -2.462 1.00 96.75 79 LYS A CA 1
ATOM 660 C C . LYS A 1 79 ? 4.209 -9.463 -3.371 1.00 96.75 79 LYS A C 1
ATOM 662 O O . LYS A 1 79 ? 4.648 -10.524 -2.940 1.00 96.75 79 LYS A O 1
ATOM 667 N N . ALA A 1 80 ? 4.477 -9.009 -4.588 1.00 97.62 80 ALA A N 1
ATOM 668 C CA . ALA A 1 80 ? 5.337 -9.690 -5.547 1.00 97.62 80 ALA A CA 1
ATOM 669 C C . ALA A 1 80 ? 6.429 -8.733 -6.034 1.00 97.62 80 ALA A C 1
ATOM 671 O O . ALA A 1 80 ? 6.161 -7.560 -6.294 1.00 97.62 80 ALA A O 1
ATOM 672 N N . TYR A 1 81 ? 7.664 -9.221 -6.135 1.00 97.75 81 TYR A N 1
ATOM 673 C CA . TYR A 1 81 ? 8.753 -8.465 -6.749 1.00 97.75 81 TYR A CA 1
ATOM 674 C C . TYR A 1 81 ? 8.755 -8.731 -8.252 1.00 97.75 81 TYR A C 1
ATOM 676 O O . TYR A 1 81 ? 8.815 -9.889 -8.658 1.00 97.75 81 TYR A O 1
ATOM 684 N N . LEU A 1 82 ? 8.674 -7.673 -9.059 1.00 96.12 82 LEU A N 1
ATOM 685 C CA . LEU A 1 82 ? 8.614 -7.777 -10.521 1.00 96.12 82 LEU A CA 1
ATOM 686 C C . LEU A 1 82 ? 9.966 -7.510 -11.204 1.00 96.12 82 LEU A C 1
ATOM 688 O O . LEU A 1 82 ? 10.073 -7.692 -12.411 1.00 96.12 82 LEU A O 1
ATOM 692 N N . GLY A 1 83 ? 10.997 -7.115 -10.449 1.00 96.81 83 GLY A N 1
ATOM 693 C CA . GLY A 1 83 ? 12.299 -6.706 -10.992 1.00 96.81 83 GLY A CA 1
ATOM 694 C C . GLY A 1 83 ? 12.493 -5.189 -10.980 1.00 96.81 83 GLY A C 1
ATOM 695 O O . GLY A 1 83 ? 11.547 -4.443 -10.754 1.00 96.81 83 GLY A O 1
ATOM 696 N N . GLU A 1 84 ? 13.736 -4.732 -11.163 1.00 94.94 84 GLU A N 1
ATOM 697 C CA . GLU A 1 84 ? 14.094 -3.304 -11.308 1.00 94.94 84 GLU A CA 1
ATOM 698 C C . GLU A 1 84 ? 13.565 -2.373 -10.193 1.00 94.94 84 GLU A C 1
ATOM 700 O O . GLU A 1 84 ? 13.267 -1.202 -10.410 1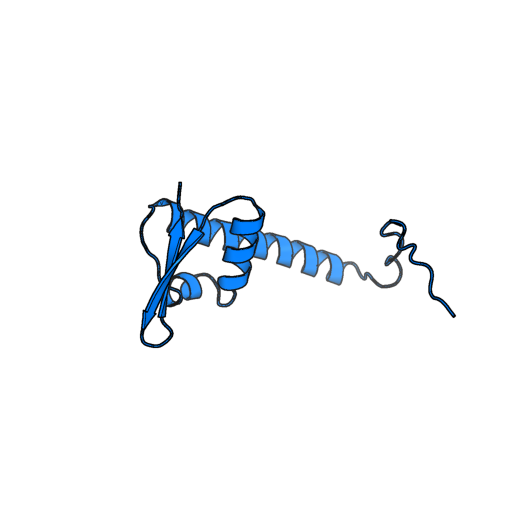.00 94.94 84 GLU A O 1
ATOM 705 N N . GLY A 1 85 ? 13.416 -2.884 -8.966 1.00 94.19 85 GLY A N 1
ATOM 706 C CA . GLY A 1 85 ? 12.840 -2.108 -7.858 1.00 94.19 85 GLY A CA 1
ATOM 707 C C . GLY A 1 85 ? 11.313 -1.928 -7.924 1.00 94.19 85 GLY A C 1
ATOM 708 O O . GLY A 1 85 ? 10.739 -1.220 -7.090 1.00 94.19 85 GLY A O 1
ATOM 709 N N . VAL A 1 86 ? 10.638 -2.592 -8.862 1.00 97.06 86 VAL A N 1
ATOM 710 C CA . VAL A 1 86 ? 9.180 -2.611 -8.998 1.00 97.06 86 VAL A CA 1
ATOM 711 C C . VAL A 1 86 ? 8.583 -3.720 -8.136 1.00 97.06 86 VAL A C 1
ATOM 713 O O . VAL A 1 86 ? 8.995 -4.882 -8.171 1.00 97.06 86 VAL A O 1
ATOM 716 N N . TRP A 1 87 ? 7.574 -3.347 -7.354 1.00 98.00 87 TRP A N 1
ATOM 717 C CA . TRP A 1 87 ? 6.812 -4.253 -6.498 1.00 98.00 87 TRP A CA 1
ATOM 718 C C . TRP A 1 87 ? 5.341 -4.143 -6.840 1.00 98.00 87 TRP A C 1
ATOM 720 O O . TRP A 1 87 ? 4.843 -3.030 -6.958 1.00 98.00 87 TRP A O 1
ATOM 730 N N . ALA A 1 88 ? 4.644 -5.267 -6.937 1.00 97.25 88 ALA A N 1
ATOM 731 C CA . ALA A 1 88 ? 3.197 -5.306 -7.059 1.00 97.25 88 ALA A CA 1
ATOM 732 C C . ALA A 1 88 ? 2.543 -5.729 -5.744 1.00 97.25 88 ALA A C 1
ATOM 734 O O . ALA A 1 88 ? 3.115 -6.500 -4.971 1.00 97.25 88 ALA A O 1
ATOM 735 N N . TYR A 1 89 ? 1.337 -5.228 -5.503 1.00 98.00 89 TYR A N 1
ATOM 736 C CA . TYR A 1 89 ? 0.521 -5.498 -4.328 1.00 98.00 89 TYR A CA 1
ATOM 737 C C . TYR A 1 89 ? -0.907 -5.805 -4.761 1.00 98.00 89 TYR A C 1
ATOM 739 O O . TYR A 1 89 ? -1.417 -5.161 -5.670 1.00 98.00 89 TYR A O 1
ATOM 747 N N . ARG A 1 90 ? -1.562 -6.739 -4.075 1.00 97.19 90 ARG A N 1
ATOM 748 C CA . ARG A 1 90 ? -2.990 -7.035 -4.262 1.00 97.19 90 ARG A CA 1
ATOM 749 C C . ARG A 1 90 ? -3.656 -7.310 -2.927 1.00 97.19 90 ARG A C 1
ATOM 751 O O . ARG A 1 90 ? -2.994 -7.767 -1.988 1.00 97.19 90 ARG A O 1
ATOM 758 N N . LEU A 1 91 ? -4.957 -7.070 -2.838 1.00 95.94 91 LEU A N 1
ATOM 759 C CA . LEU A 1 91 ? -5.744 -7.506 -1.689 1.00 95.94 91 LEU A CA 1
ATOM 760 C C . LEU A 1 91 ? -6.024 -9.013 -1.797 1.00 95.94 91 LEU A C 1
ATOM 762 O O . LEU A 1 91 ? -6.495 -9.490 -2.825 1.00 95.94 91 LEU A O 1
ATOM 766 N N . ILE A 1 92 ? -5.750 -9.758 -0.727 1.00 92.38 92 ILE A N 1
ATOM 767 C CA . ILE A 1 92 ? -6.103 -11.176 -0.596 1.00 92.38 92 ILE A CA 1
ATOM 768 C C . ILE A 1 92 ? -7.370 -11.265 0.253 1.00 92.38 92 ILE A C 1
ATOM 770 O O . ILE A 1 92 ? -7.453 -10.622 1.304 1.00 92.38 92 ILE A O 1
ATOM 774 N N . ARG A 1 93 ? -8.341 -12.053 -0.207 1.00 74.25 93 ARG A N 1
ATOM 775 C CA . ARG A 1 93 ? -9.569 -12.362 0.533 1.00 74.25 93 ARG A CA 1
ATOM 776 C C . ARG A 1 93 ? -9.385 -13.595 1.409 1.00 74.25 93 ARG A C 1
ATOM 778 O O . ARG A 1 93 ? -8.670 -14.522 0.970 1.00 74.25 93 ARG A O 1
#

pLDDT: mean 79.59, std 20.22, range [38.78, 98.06]